Protein AF-A0A925BJA7-F1 (afdb_monomer_lite)

Radius of gyration: 20.71 Å; chains: 1; bounding box: 56×36×57 Å

pLDDT: mean 71.24, std 19.99, range [33.44, 96.06]

Foldseek 3Di:
DDDDDDPDDPAVVDDPVVVVCCVPVPPCVVCVVVVLVVVQVVCQVVCVVVQKHKDADPAPDDDDPPDDDDDHDDRMDMDGNCPPPDPPPCPDPPDDDDPDDPPPPVVPPDDDDDDDDDDDDDD

Structure (mmCIF, N/CA/C/O backbone):
data_AF-A0A925BJA7-F1
#
_entry.id   AF-A0A925BJA7-F1
#
loop_
_atom_site.group_PDB
_atom_site.id
_atom_site.type_symbol
_atom_site.label_atom_id
_atom_site.label_alt_id
_atom_site.label_comp_id
_atom_site.label_asym_id
_atom_site.label_entity_id
_atom_site.label_seq_id
_atom_site.pdbx_PDB_ins_code
_atom_site.Cartn_x
_atom_site.Cartn_y
_atom_site.Cartn_z
_atom_site.occupancy
_atom_site.B_iso_or_equiv
_atom_site.auth_seq_id
_atom_site.auth_comp_id
_atom_site.auth_asym_id
_atom_site.auth_atom_id
_atom_site.pdbx_PDB_model_num
ATOM 1 N N . MET A 1 1 ? 7.186 -8.491 -36.743 1.00 62.03 1 MET A N 1
ATOM 2 C CA . MET A 1 1 ? 6.124 -8.827 -35.770 1.00 62.03 1 MET A CA 1
ATOM 3 C C . MET A 1 1 ? 5.267 -7.595 -35.563 1.00 62.03 1 MET A C 1
ATOM 5 O O . MET A 1 1 ? 5.828 -6.525 -35.359 1.00 62.03 1 MET A O 1
ATOM 9 N N . SER A 1 2 ? 3.946 -7.724 -35.664 1.00 72.00 2 SER A N 1
ATOM 10 C CA . SER A 1 2 ? 3.038 -6.614 -35.364 1.00 72.00 2 SER A CA 1
ATOM 11 C C . SER A 1 2 ? 2.969 -6.399 -33.848 1.00 72.00 2 SER A C 1
ATOM 13 O O . SER A 1 2 ? 2.926 -7.386 -33.113 1.00 72.00 2 SER A O 1
ATOM 15 N N . PRO A 1 3 ? 2.976 -5.148 -33.360 1.00 81.00 3 PRO A N 1
ATOM 16 C CA . PRO A 1 3 ? 2.873 -4.875 -31.933 1.00 81.00 3 PRO A CA 1
ATOM 17 C C . PRO A 1 3 ? 1.518 -5.351 -31.401 1.00 81.00 3 PRO A C 1
ATOM 19 O O . PRO A 1 3 ? 0.473 -5.021 -31.965 1.00 81.00 3 PRO A O 1
ATOM 22 N N . VAL A 1 4 ? 1.539 -6.114 -30.307 1.00 79.38 4 VAL A N 1
ATOM 23 C CA . VAL A 1 4 ? 0.326 -6.510 -29.583 1.00 79.38 4 VAL A CA 1
ATOM 24 C C . VAL A 1 4 ? -0.280 -5.254 -28.961 1.00 79.38 4 VAL A C 1
ATOM 26 O O . VAL A 1 4 ? 0.401 -4.510 -28.258 1.00 79.38 4 VAL A O 1
ATOM 29 N N . ARG A 1 5 ? -1.556 -4.990 -29.244 1.00 79.88 5 ARG A N 1
ATOM 30 C CA . ARG A 1 5 ? 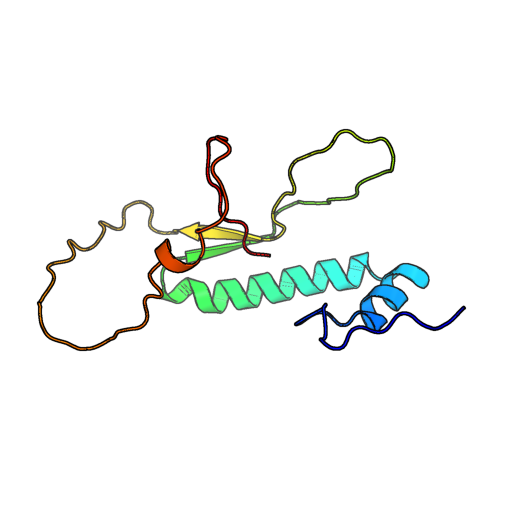-2.304 -3.856 -28.692 1.00 79.88 5 ARG A CA 1
ATOM 31 C C . ARG A 1 5 ? -3.592 -4.373 -28.072 1.00 79.88 5 ARG A C 1
ATOM 33 O O . ARG A 1 5 ? -4.273 -5.192 -28.679 1.00 79.88 5 ARG A O 1
ATOM 40 N N . SER A 1 6 ? -3.927 -3.875 -26.887 1.00 82.00 6 SER A N 1
ATOM 41 C CA . SER A 1 6 ? -5.250 -4.072 -26.294 1.00 82.00 6 SER A CA 1
ATOM 42 C C . SER A 1 6 ? -6.102 -2.828 -26.525 1.00 82.00 6 SER A C 1
ATOM 44 O O . SER A 1 6 ? -5.597 -1.709 -26.457 1.00 82.00 6 SER A O 1
ATOM 46 N N . VAL A 1 7 ? -7.396 -3.021 -26.789 1.00 85.62 7 VAL A N 1
ATOM 47 C CA . VAL A 1 7 ? -8.374 -1.927 -26.931 1.00 85.62 7 VAL A CA 1
ATOM 48 C C . VAL A 1 7 ? -8.645 -1.250 -25.580 1.00 85.62 7 VAL A C 1
ATOM 50 O O . VAL A 1 7 ? -8.983 -0.071 -25.532 1.00 85.62 7 VAL A O 1
ATOM 53 N N . LYS A 1 8 ? -8.461 -1.977 -24.470 1.00 86.62 8 LYS A N 1
ATOM 54 C CA . LYS A 1 8 ? -8.717 -1.502 -23.106 1.00 86.62 8 LYS A CA 1
ATOM 55 C C . LYS A 1 8 ? -7.430 -1.523 -22.290 1.00 86.62 8 LYS A C 1
ATOM 57 O O . LYS A 1 8 ? -6.682 -2.498 -22.352 1.00 86.62 8 LYS A O 1
ATOM 62 N N . ASN A 1 9 ? -7.208 -0.490 -21.473 1.00 80.31 9 ASN A N 1
ATOM 63 C CA . ASN A 1 9 ? -6.125 -0.516 -20.494 1.00 80.31 9 ASN A CA 1
ATOM 64 C C . ASN A 1 9 ? -6.335 -1.696 -19.527 1.00 80.31 9 ASN A C 1
ATOM 66 O O . ASN A 1 9 ? -7.310 -1.713 -18.777 1.00 80.31 9 ASN A O 1
ATOM 70 N N . GLN A 1 10 ? -5.432 -2.676 -19.573 1.00 82.69 10 GLN A N 1
ATOM 71 C CA . GLN A 1 10 ? -5.455 -3.859 -18.702 1.00 82.69 10 GLN A CA 1
ATOM 72 C C . GLN A 1 10 ? -4.891 -3.565 -17.304 1.00 82.69 10 GLN A C 1
ATOM 74 O O . GLN A 1 10 ? -5.058 -4.360 -16.389 1.00 82.69 10 GLN A O 1
ATOM 79 N N . TYR A 1 11 ? -4.240 -2.413 -17.135 1.00 78.94 11 TYR A N 1
ATOM 80 C CA . TYR A 1 11 ? -3.500 -2.018 -15.942 1.00 78.94 11 TYR A CA 1
ATOM 81 C C . TYR A 1 11 ? -4.171 -0.796 -15.302 1.00 78.94 11 TYR A C 1
ATOM 83 O O . TYR A 1 11 ? -3.599 0.293 -15.225 1.00 78.94 11 TYR A O 1
ATOM 91 N N . ALA A 1 12 ? -5.439 -0.936 -14.909 1.00 77.31 12 ALA A N 1
ATOM 92 C CA . ALA A 1 12 ? -6.155 0.143 -14.233 1.00 77.31 12 ALA A CA 1
ATOM 93 C C . ALA A 1 12 ? -5.453 0.484 -12.907 1.00 77.31 12 ALA A C 1
ATOM 95 O O . ALA A 1 12 ? -5.192 -0.399 -12.099 1.00 77.31 12 ALA A O 1
ATOM 96 N N . GLY A 1 13 ? -5.102 1.758 -12.711 1.00 76.62 13 GLY A N 1
ATOM 97 C CA . GLY A 1 13 ? -4.364 2.209 -11.523 1.00 76.62 13 GLY A CA 1
ATOM 98 C C . GLY A 1 13 ? -2.872 1.847 -11.503 1.00 76.62 13 GLY A C 1
ATOM 99 O O . GLY A 1 13 ? -2.171 2.263 -10.588 1.00 76.62 13 GLY A O 1
ATOM 100 N N . ILE A 1 14 ? -2.360 1.139 -12.517 1.00 78.81 14 ILE A N 1
ATOM 101 C CA . ILE A 1 14 ? -0.958 0.720 -12.598 1.00 78.81 14 ILE A CA 1
ATOM 102 C C . ILE A 1 14 ? -0.284 1.408 -13.789 1.00 78.81 14 ILE A C 1
ATOM 104 O O . ILE A 1 14 ? -0.710 1.282 -14.938 1.00 78.81 14 ILE A O 1
ATOM 108 N N . ASN A 1 15 ? 0.826 2.103 -13.536 1.00 85.75 15 ASN A N 1
ATOM 109 C CA . ASN A 1 15 ? 1.654 2.659 -14.602 1.00 85.75 15 ASN A CA 1
ATOM 110 C C . ASN A 1 15 ? 2.643 1.596 -15.106 1.00 85.75 15 ASN A C 1
ATOM 112 O O . ASN A 1 15 ? 3.738 1.437 -14.566 1.00 85.75 15 ASN A O 1
ATOM 116 N N . ALA A 1 16 ? 2.254 0.875 -16.160 1.00 84.56 16 ALA A N 1
ATOM 117 C CA . ALA A 1 16 ? 3.061 -0.202 -16.737 1.00 84.56 16 ALA A CA 1
ATOM 118 C C . ALA A 1 16 ? 4.456 0.263 -17.199 1.00 84.56 16 ALA A C 1
ATOM 120 O O . ALA A 1 16 ? 5.427 -0.479 -17.057 1.00 84.56 16 ALA A O 1
ATOM 121 N N . HIS A 1 17 ? 4.580 1.496 -17.703 1.00 87.00 17 HIS A N 1
ATOM 122 C CA . HIS A 1 17 ? 5.866 2.048 -18.139 1.00 87.00 17 HIS A CA 1
ATOM 123 C C . HIS A 1 17 ? 6.796 2.327 -16.959 1.00 87.00 17 HIS A C 1
ATOM 125 O O . HIS A 1 17 ? 7.966 1.951 -17.005 1.00 87.00 17 HIS A O 1
ATOM 131 N N . LEU A 1 18 ? 6.268 2.929 -15.889 1.00 86.81 18 LEU A N 1
ATOM 132 C CA . LEU A 1 18 ? 7.027 3.154 -14.660 1.00 86.81 18 LEU A CA 1
ATOM 133 C C . LEU A 1 18 ? 7.480 1.826 -14.046 1.00 86.81 18 LEU A C 1
ATOM 135 O O . LEU A 1 18 ? 8.645 1.689 -13.688 1.00 86.81 18 LEU A O 1
ATOM 139 N N . ASN A 1 19 ? 6.589 0.835 -13.978 1.00 85.75 19 ASN A N 1
ATOM 140 C CA . ASN A 1 19 ? 6.924 -0.485 -13.445 1.00 85.75 19 ASN A CA 1
ATOM 141 C C . ASN A 1 19 ? 8.016 -1.174 -14.265 1.00 85.75 19 ASN A C 1
ATOM 143 O O . ASN A 1 19 ? 8.967 -1.690 -13.687 1.00 85.75 19 ASN A O 1
ATOM 147 N N . SER A 1 20 ? 7.913 -1.149 -15.598 1.00 86.00 20 SER A N 1
ATOM 148 C CA . SER A 1 20 ? 8.945 -1.720 -16.468 1.00 86.00 20 SER A CA 1
ATOM 149 C C . SER A 1 20 ? 10.298 -1.040 -16.256 1.00 86.00 20 SER A C 1
ATOM 151 O O . SER A 1 20 ? 11.314 -1.725 -16.216 1.00 86.00 20 SER A O 1
ATOM 153 N N . TRP A 1 21 ? 10.309 0.286 -16.099 1.00 91.06 21 TRP A N 1
ATOM 154 C CA . 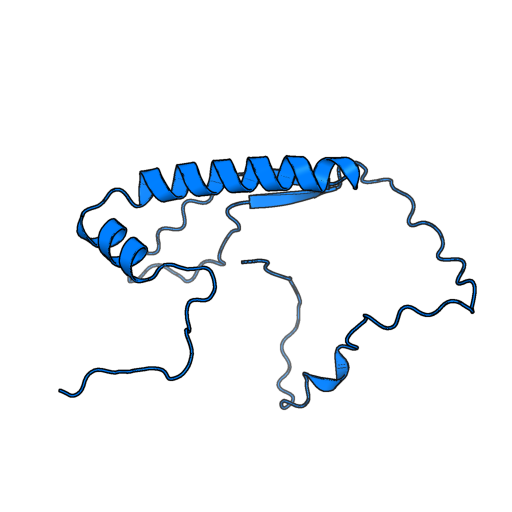TRP A 1 21 ? 11.528 1.058 -15.867 1.00 91.06 21 TRP A CA 1
ATOM 155 C C . TRP A 1 21 ? 12.156 0.765 -14.494 1.00 91.06 21 TRP A C 1
ATOM 157 O O . TRP A 1 21 ? 13.350 0.492 -14.411 1.00 91.06 21 TRP A O 1
ATOM 167 N N . LEU A 1 22 ? 11.353 0.725 -13.423 1.00 89.69 22 LEU A N 1
ATOM 168 C CA . LEU A 1 22 ? 11.815 0.386 -12.067 1.00 89.69 22 LEU A CA 1
ATOM 169 C C . LEU A 1 22 ? 12.331 -1.057 -11.951 1.00 89.69 22 LEU A C 1
ATOM 171 O O . LEU A 1 22 ? 13.161 -1.358 -11.092 1.00 89.69 22 LEU A O 1
ATOM 175 N N . GLN A 1 23 ? 11.824 -1.964 -12.788 1.00 84.31 23 GLN A N 1
ATOM 176 C CA . GLN A 1 23 ? 12.314 -3.339 -12.860 1.00 84.31 23 GLN A CA 1
ATOM 177 C C . GLN A 1 23 ? 13.622 -3.447 -13.652 1.00 84.31 23 GLN A C 1
ATOM 179 O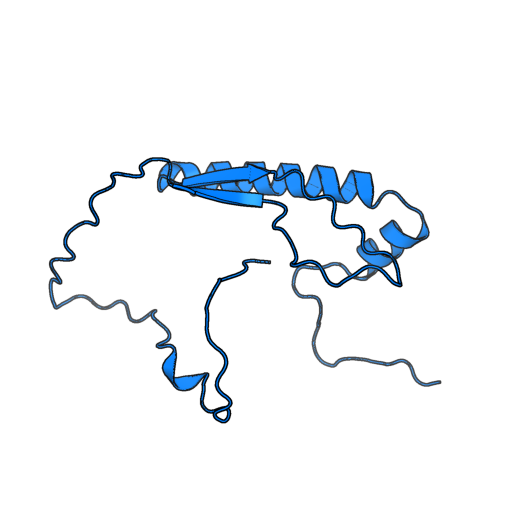 O . GLN A 1 23 ? 14.468 -4.258 -13.281 1.00 84.31 23 GLN A O 1
ATOM 184 N N . SER A 1 24 ? 13.808 -2.650 -14.712 1.00 89.38 24 SER A N 1
ATOM 185 C CA . SER A 1 24 ? 15.009 -2.717 -15.555 1.00 89.38 24 SER A CA 1
ATOM 186 C C . SER A 1 24 ? 16.206 -1.973 -14.967 1.00 89.38 24 SER A C 1
ATOM 188 O O . SER A 1 24 ? 17.310 -2.507 -14.962 1.00 89.38 24 SER A O 1
ATOM 190 N N . GLU A 1 25 ? 15.997 -0.756 -14.466 1.00 90.31 25 GLU A N 1
ATOM 191 C CA . GLU A 1 25 ? 17.061 0.106 -13.925 1.00 90.31 25 GLU A CA 1
ATOM 192 C C . GLU A 1 25 ? 17.294 -0.119 -12.422 1.00 90.31 25 GLU A C 1
ATOM 194 O O . GLU A 1 25 ? 18.274 0.352 -11.844 1.00 90.31 25 GLU A O 1
ATOM 199 N N . GLY A 1 26 ? 16.384 -0.846 -11.768 1.00 86.69 26 GLY A N 1
ATOM 200 C CA . GLY A 1 26 ? 16.335 -0.974 -10.318 1.00 86.69 26 GLY A CA 1
ATOM 201 C C . GLY A 1 26 ? 15.530 0.148 -9.652 1.00 86.69 26 GLY A C 1
ATOM 202 O O . GLY A 1 26 ? 14.833 0.935 -10.285 1.00 86.69 26 GLY A O 1
ATOM 203 N N . GLY A 1 27 ? 15.563 0.188 -8.319 1.00 87.31 27 GLY A N 1
ATOM 204 C CA . GLY A 1 27 ? 14.749 1.121 -7.528 1.00 87.31 27 GLY A CA 1
ATOM 205 C C . GLY A 1 27 ? 13.339 0.618 -7.203 1.00 87.31 27 GLY A C 1
ATOM 206 O O . GLY A 1 27 ? 12.686 1.203 -6.338 1.00 87.31 27 GLY A O 1
ATOM 207 N N . TRP A 1 28 ? 12.907 -0.507 -7.793 1.00 86.50 28 TRP A N 1
ATOM 208 C CA . TRP A 1 28 ? 11.653 -1.183 -7.438 1.00 86.50 28 TRP A CA 1
ATOM 209 C C . TRP A 1 28 ? 11.487 -1.353 -5.924 1.00 86.50 28 TRP A C 1
ATOM 211 O O . TRP A 1 28 ? 10.465 -0.958 -5.380 1.00 86.50 28 TRP A O 1
ATOM 221 N N . ASN A 1 29 ? 12.509 -1.856 -5.223 1.00 84.25 29 ASN A N 1
ATOM 222 C CA . ASN A 1 29 ? 12.425 -2.109 -3.780 1.00 84.25 29 ASN A CA 1
ATOM 223 C C . ASN A 1 29 ? 12.142 -0.836 -2.969 1.00 84.25 29 ASN A C 1
ATOM 225 O O . ASN A 1 29 ? 11.302 -0.850 -2.070 1.00 84.25 29 ASN A O 1
ATOM 229 N N . SER A 1 30 ? 12.829 0.267 -3.278 1.00 87.44 30 SER A N 1
ATOM 230 C CA . SER A 1 30 ? 12.635 1.548 -2.590 1.00 87.44 30 SER A CA 1
ATOM 231 C C . SER A 1 30 ? 11.278 2.163 -2.913 1.00 87.44 30 SER A C 1
ATOM 233 O O . SER A 1 30 ? 10.578 2.599 -2.001 1.00 87.44 30 SER A O 1
ATOM 235 N N . PHE A 1 31 ? 10.885 2.163 -4.191 1.00 89.31 31 PHE A N 1
ATOM 236 C CA . PHE A 1 31 ? 9.569 2.637 -4.611 1.00 89.31 31 PHE A CA 1
ATOM 237 C C . PHE A 1 31 ? 8.455 1.836 -3.933 1.00 89.31 31 PHE A C 1
ATOM 239 O O . PHE A 1 31 ? 7.595 2.422 -3.286 1.00 89.31 31 PHE A O 1
ATOM 246 N N . HIS A 1 32 ? 8.520 0.508 -4.018 1.00 86.69 32 HIS A N 1
ATOM 247 C CA . HIS A 1 32 ? 7.545 -0.405 -3.434 1.00 86.69 32 HIS A CA 1
ATOM 248 C C . HIS A 1 32 ? 7.407 -0.191 -1.924 1.00 86.69 32 HIS A C 1
ATOM 250 O O . HIS A 1 32 ? 6.304 0.006 -1.427 1.00 86.69 32 HIS A O 1
ATOM 256 N N . SER A 1 33 ? 8.526 -0.146 -1.194 1.00 87.69 33 SER A N 1
ATOM 257 C CA . SER A 1 33 ? 8.505 0.007 0.268 1.00 87.69 33 SER A CA 1
ATOM 258 C C . SER A 1 33 ? 7.876 1.337 0.697 1.00 87.69 33 SER A C 1
ATOM 260 O O . SER A 1 33 ? 7.034 1.366 1.594 1.00 87.69 33 SER A O 1
ATOM 262 N N . ASN A 1 34 ? 8.241 2.435 0.027 1.00 91.94 34 ASN A N 1
ATOM 263 C CA . ASN A 1 34 ? 7.664 3.751 0.298 1.00 91.94 34 ASN A CA 1
ATOM 264 C C . ASN A 1 34 ? 6.180 3.802 -0.077 1.00 91.94 34 ASN A C 1
ATOM 266 O O . ASN A 1 34 ? 5.371 4.338 0.676 1.00 91.94 34 ASN A O 1
ATOM 270 N N . HIS A 1 35 ? 5.813 3.203 -1.210 1.00 90.12 35 HIS A N 1
ATOM 271 C CA . HIS A 1 35 ? 4.435 3.167 -1.676 1.00 90.12 35 HIS A CA 1
ATOM 272 C C . HIS A 1 35 ? 3.520 2.420 -0.698 1.00 90.12 35 HIS A C 1
ATOM 274 O O . HIS A 1 35 ? 2.473 2.944 -0.322 1.00 90.12 35 HIS A O 1
ATOM 280 N N . ILE A 1 36 ? 3.940 1.248 -0.213 1.00 90.81 36 ILE A N 1
ATOM 281 C CA . ILE A 1 36 ? 3.201 0.479 0.798 1.00 90.81 36 ILE A CA 1
ATOM 282 C C . ILE A 1 36 ? 3.075 1.258 2.116 1.00 90.81 36 ILE A C 1
ATOM 284 O O . ILE A 1 36 ? 2.005 1.267 2.732 1.00 90.81 36 ILE A O 1
ATOM 288 N N . ALA A 1 37 ? 4.128 1.962 2.543 1.00 92.88 37 ALA A N 1
ATOM 289 C CA . ALA A 1 37 ? 4.077 2.799 3.741 1.00 92.88 37 ALA A CA 1
ATOM 290 C C . ALA A 1 37 ? 3.063 3.950 3.601 1.00 92.88 37 ALA A C 1
ATOM 292 O O . ALA A 1 37 ? 2.266 4.195 4.513 1.00 92.88 37 ALA A O 1
ATOM 293 N N . ASP A 1 38 ? 3.048 4.626 2.450 1.00 95.12 38 ASP A N 1
ATOM 294 C CA . ASP A 1 38 ? 2.089 5.692 2.159 1.00 95.12 38 ASP A CA 1
ATOM 295 C C . ASP A 1 38 ? 0.652 5.176 2.086 1.00 95.12 38 ASP A C 1
ATOM 297 O O . ASP A 1 38 ? -0.245 5.780 2.683 1.00 95.12 38 ASP A O 1
ATOM 301 N N . LEU A 1 39 ? 0.433 4.036 1.427 1.00 93.44 39 LEU A N 1
ATOM 302 C CA . LEU A 1 39 ? -0.869 3.375 1.390 1.00 93.44 39 LEU A CA 1
ATOM 303 C C . LEU A 1 39 ? -1.350 3.025 2.796 1.00 93.44 39 LEU A C 1
ATOM 305 O O . LEU A 1 39 ? -2.467 3.380 3.162 1.00 93.44 39 LEU A O 1
ATOM 309 N N . THR A 1 40 ? -0.496 2.423 3.622 1.00 94.25 40 THR A N 1
ATOM 310 C CA . THR A 1 40 ? -0.849 2.070 5.005 1.00 94.25 40 THR A CA 1
ATOM 311 C C . THR A 1 40 ? -1.219 3.308 5.818 1.00 94.25 40 THR A C 1
ATOM 313 O O . THR A 1 40 ? -2.198 3.299 6.563 1.00 94.25 40 THR A O 1
ATOM 316 N N . ARG A 1 41 ? -0.477 4.411 5.658 1.00 96.06 41 ARG A N 1
ATOM 317 C CA . ARG A 1 41 ? -0.774 5.685 6.326 1.00 96.06 41 ARG A CA 1
ATOM 318 C C . ARG A 1 41 ? -2.135 6.244 5.906 1.00 96.06 41 ARG A C 1
ATOM 320 O O . ARG A 1 41 ? -2.900 6.674 6.771 1.00 96.06 41 ARG A O 1
ATOM 327 N N . LEU A 1 42 ? -2.438 6.230 4.609 1.00 95.94 42 LEU A N 1
ATOM 328 C CA . LEU A 1 42 ? -3.725 6.682 4.076 1.00 95.94 42 LEU A CA 1
ATOM 329 C C . LEU A 1 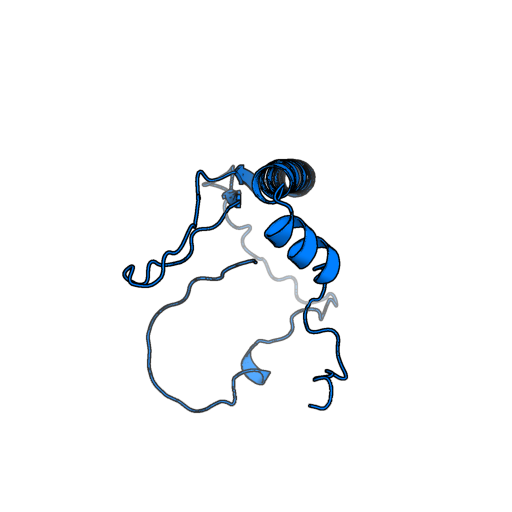42 ? -4.875 5.787 4.550 1.00 95.94 42 LEU A C 1
ATOM 331 O O . LEU A 1 42 ? -5.879 6.301 5.043 1.00 95.94 42 LEU A O 1
ATOM 335 N N . MET A 1 43 ? -4.702 4.466 4.476 1.00 94.50 43 MET A N 1
ATOM 336 C CA . MET A 1 43 ? -5.689 3.494 4.943 1.00 94.50 43 MET A CA 1
ATOM 337 C C . MET A 1 43 ? -5.966 3.672 6.430 1.00 94.50 43 MET A C 1
ATOM 339 O O . MET A 1 43 ? -7.118 3.833 6.806 1.00 94.50 43 MET A O 1
ATOM 343 N N . ARG A 1 44 ? -4.939 3.741 7.288 1.00 94.50 44 ARG A N 1
ATOM 344 C CA . ARG A 1 44 ? -5.132 4.011 8.722 1.00 94.50 44 ARG A CA 1
ATOM 345 C C . ARG A 1 44 ? -5.947 5.283 8.948 1.00 94.50 44 ARG A C 1
ATOM 347 O O . ARG A 1 44 ? -6.900 5.253 9.716 1.00 94.50 44 ARG A O 1
ATOM 354 N N . ALA A 1 45 ? -5.617 6.383 8.269 1.00 94.75 45 ALA A N 1
ATOM 355 C CA . ALA A 1 45 ? -6.348 7.640 8.428 1.00 94.75 45 ALA A CA 1
ATOM 356 C C . ALA A 1 45 ? -7.842 7.513 8.069 1.00 94.75 45 ALA A C 1
ATOM 358 O O . ALA A 1 45 ? -8.680 8.105 8.745 1.00 94.75 45 ALA A O 1
ATOM 359 N N . GLN A 1 46 ? -8.176 6.724 7.043 1.00 95.25 46 GLN A N 1
ATOM 360 C CA . GLN A 1 46 ? -9.558 6.501 6.602 1.00 95.25 46 GLN A CA 1
ATOM 361 C C . GLN A 1 46 ? -10.307 5.439 7.418 1.00 95.25 46 GLN A C 1
ATOM 363 O O . GLN A 1 46 ? -11.518 5.545 7.597 1.00 95.25 46 GLN A O 1
ATOM 368 N N . LEU A 1 47 ? -9.604 4.424 7.919 1.00 93.81 47 LEU A N 1
ATOM 369 C CA . LEU A 1 47 ? -10.179 3.286 8.638 1.00 93.81 47 LEU A CA 1
ATOM 370 C C . LEU A 1 47 ? -10.378 3.570 10.131 1.00 93.81 47 LEU A C 1
ATOM 372 O O . LEU A 1 47 ? -11.322 3.060 10.736 1.00 93.81 47 LEU A O 1
ATOM 376 N N . LEU A 1 48 ? -9.535 4.421 10.724 1.00 91.19 48 LEU A N 1
ATOM 377 C CA . LEU A 1 48 ? -9.614 4.758 12.146 1.00 91.19 48 LEU A CA 1
ATOM 378 C C . LEU A 1 48 ? -11.009 5.254 12.583 1.00 91.19 48 LEU A C 1
ATOM 380 O O . LEU A 1 48 ? -11.495 4.755 13.601 1.00 91.19 48 LEU A O 1
ATOM 384 N N . PRO A 1 49 ? -11.697 6.160 11.852 1.00 92.56 49 PRO A N 1
ATOM 385 C CA . PRO A 1 49 ? -13.035 6.629 12.226 1.00 92.56 49 PRO A CA 1
ATOM 386 C C . PRO A 1 49 ? -14.112 5.538 12.260 1.00 92.56 49 PRO A C 1
ATOM 388 O O . PRO A 1 49 ? -15.074 5.660 13.013 1.00 92.56 49 PRO A O 1
ATOM 391 N N . ILE A 1 50 ? -13.962 4.472 11.468 1.00 91.06 50 ILE A N 1
ATOM 392 C CA . ILE A 1 50 ? -14.940 3.374 11.385 1.00 91.06 50 ILE A CA 1
ATOM 393 C C . ILE A 1 50 ? -14.602 2.194 12.312 1.00 91.06 50 ILE A C 1
ATOM 395 O O . ILE A 1 50 ? -15.375 1.240 12.409 1.00 91.06 50 ILE A O 1
ATOM 399 N N . GLY A 1 51 ? -13.505 2.288 13.072 1.00 89.94 51 GLY A N 1
ATOM 400 C CA . GLY A 1 51 ? -13.092 1.295 14.072 1.00 89.94 51 GLY A CA 1
ATOM 401 C C . GLY A 1 51 ? -12.081 0.261 13.574 1.00 89.94 51 GLY A C 1
ATOM 402 O O . GLY A 1 51 ? -11.666 -0.597 14.350 1.00 89.94 51 GLY A O 1
ATOM 403 N N . TYR A 1 52 ? -11.634 0.370 12.324 1.00 93.75 52 TYR A N 1
ATOM 404 C CA . TYR A 1 52 ? -10.619 -0.509 11.750 1.00 93.75 52 TYR A CA 1
ATOM 405 C C . TYR A 1 52 ? -9.227 0.133 11.813 1.00 93.75 52 TYR A C 1
ATOM 407 O O . TYR A 1 52 ? -9.070 1.346 11.965 1.00 93.75 52 TYR A O 1
ATOM 415 N N . SER A 1 53 ? -8.194 -0.692 11.695 1.00 93.38 53 SER A N 1
ATOM 416 C CA . SER A 1 53 ? -6.807 -0.265 11.510 1.00 93.38 53 SER A CA 1
ATOM 417 C C . SER A 1 53 ? -6.167 -1.069 10.387 1.00 93.38 53 SER A C 1
ATOM 419 O O . SER A 1 53 ? -6.648 -2.147 10.051 1.00 93.38 53 SER A O 1
ATOM 421 N N . ALA A 1 54 ? -5.083 -0.545 9.823 1.00 94.00 54 ALA A N 1
ATOM 422 C CA . ALA A 1 54 ? -4.271 -1.229 8.824 1.00 94.00 54 ALA A CA 1
ATOM 423 C C . ALA A 1 54 ? -2.815 -1.289 9.290 1.00 94.00 54 ALA A C 1
ATOM 425 O O . ALA A 1 54 ? -2.313 -0.287 9.793 1.00 94.00 54 ALA A O 1
ATOM 426 N N . ASP A 1 55 ? -2.130 -2.412 9.096 1.00 91.25 55 ASP A N 1
ATOM 427 C CA . ASP A 1 55 ? -0.698 -2.566 9.372 1.00 91.25 55 ASP A CA 1
ATOM 428 C C . ASP A 1 55 ? 0.035 -3.173 8.176 1.00 91.25 55 ASP A C 1
ATOM 430 O O . ASP A 1 55 ? -0.522 -3.988 7.444 1.00 91.25 55 ASP A O 1
ATOM 434 N N . THR A 1 56 ? 1.296 -2.771 7.989 1.00 90.44 56 THR A N 1
ATOM 435 C CA . THR A 1 56 ? 2.192 -3.386 7.004 1.00 90.44 56 THR A CA 1
ATOM 436 C C . THR A 1 56 ? 2.620 -4.765 7.480 1.00 90.44 56 THR A C 1
ATOM 438 O O . THR A 1 56 ? 3.176 -4.893 8.574 1.00 90.44 56 THR A O 1
ATOM 441 N N . GLU A 1 57 ? 2.446 -5.768 6.635 1.00 83.50 57 GLU A N 1
ATOM 442 C CA . GLU A 1 57 ? 2.951 -7.114 6.867 1.00 83.50 57 GLU A CA 1
ATOM 443 C C . GLU A 1 57 ? 4.397 -7.245 6.393 1.00 83.50 57 GLU A C 1
ATOM 445 O O . GLU A 1 57 ? 4.812 -6.661 5.389 1.00 83.50 57 GLU A O 1
ATOM 450 N N . GLN A 1 58 ? 5.179 -8.080 7.080 1.00 67.62 58 GLN A N 1
ATOM 451 C CA . GLN A 1 58 ? 6.495 -8.489 6.585 1.00 67.62 58 GLN A CA 1
ATOM 452 C C . GLN A 1 58 ? 6.328 -9.591 5.532 1.00 67.62 58 GLN A C 1
ATOM 454 O O . GLN A 1 58 ? 6.574 -10.775 5.762 1.00 67.62 58 GLN A O 1
ATOM 459 N N . SER A 1 59 ? 5.872 -9.178 4.356 1.00 62.62 59 SER A N 1
ATOM 460 C CA . SER A 1 59 ? 5.626 -10.014 3.189 1.00 62.62 59 SER A CA 1
ATOM 461 C C . SER A 1 59 ? 6.633 -9.628 2.102 1.00 62.62 59 SER A C 1
ATOM 463 O O . SER A 1 59 ? 6.431 -8.699 1.333 1.00 62.62 59 SER A O 1
ATOM 465 N N . LEU A 1 60 ? 7.777 -10.317 2.041 1.00 56.56 60 LEU A N 1
ATOM 466 C CA . LEU A 1 60 ? 8.665 -10.221 0.879 1.00 56.56 60 LEU A CA 1
ATOM 467 C C . LEU A 1 60 ? 8.351 -11.392 -0.058 1.00 56.56 60 LEU A C 1
ATOM 469 O O . LEU A 1 60 ? 8.899 -12.484 0.087 1.00 56.56 60 LEU A O 1
ATOM 473 N N . GLN A 1 61 ? 7.429 -11.191 -0.998 1.00 57.62 61 GLN A N 1
ATOM 474 C CA . GLN A 1 61 ? 7.065 -12.210 -1.986 1.00 57.62 61 GLN A CA 1
ATOM 475 C C . GLN A 1 61 ? 7.979 -12.151 -3.203 1.00 57.62 61 GLN A C 1
ATOM 477 O O . GLN A 1 61 ? 7.625 -11.639 -4.261 1.00 57.62 61 GLN A O 1
ATOM 482 N N . ILE A 1 62 ? 9.174 -12.711 -3.057 1.00 59.94 62 ILE A N 1
ATOM 483 C CA . ILE A 1 62 ? 10.049 -12.973 -4.197 1.00 59.94 62 ILE A CA 1
ATOM 484 C C . ILE A 1 62 ? 9.843 -14.432 -4.587 1.00 59.94 62 ILE A C 1
ATOM 486 O O . ILE A 1 62 ? 10.228 -15.322 -3.836 1.00 59.94 62 ILE A O 1
ATOM 490 N N . ARG A 1 63 ? 9.224 -14.670 -5.747 1.00 59.09 63 ARG A N 1
ATOM 491 C CA . ARG A 1 63 ? 9.140 -16.002 -6.359 1.00 59.09 63 ARG A CA 1
ATOM 492 C C . ARG A 1 63 ? 10.348 -16.229 -7.253 1.00 59.09 63 ARG A C 1
ATOM 494 O O . ARG A 1 63 ? 10.641 -15.397 -8.114 1.00 59.09 63 ARG A O 1
ATOM 501 N N . ARG A 1 64 ? 11.017 -17.367 -7.096 1.00 66.19 64 ARG A N 1
ATOM 502 C CA . ARG A 1 64 ? 12.031 -17.840 -8.047 1.00 66.19 64 ARG A CA 1
ATOM 503 C C . ARG A 1 64 ? 11.459 -18.959 -8.909 1.00 66.19 64 ARG A C 1
ATOM 505 O O . ARG A 1 64 ? 10.600 -19.724 -8.478 1.00 66.19 64 ARG A O 1
ATOM 512 N N . PHE A 1 65 ? 11.931 -19.052 -10.150 1.00 63.50 65 PHE A N 1
ATOM 513 C CA . PHE A 1 65 ? 11.547 -20.144 -11.041 1.00 63.50 65 PHE A CA 1
ATOM 514 C C . PHE A 1 65 ? 11.973 -21.488 -10.420 1.00 63.50 65 PHE A C 1
ATOM 516 O O . PHE A 1 65 ? 13.152 -21.671 -10.124 1.00 63.50 65 PHE A O 1
ATOM 523 N N . GLY A 1 66 ? 11.018 -22.400 -10.201 1.00 76.69 66 GLY A N 1
ATOM 524 C CA . GLY A 1 66 ? 11.244 -23.709 -9.570 1.00 76.69 66 GLY A CA 1
ATOM 525 C C . GLY A 1 66 ? 10.889 -23.803 -8.080 1.00 76.69 66 GLY A C 1
ATOM 526 O O . GLY A 1 66 ? 10.987 -24.888 -7.516 1.00 76.69 66 GLY A O 1
ATOM 527 N N . GLU A 1 67 ? 10.462 -22.711 -7.437 1.00 75.88 67 GLU A N 1
ATOM 528 C CA . GLU A 1 67 ? 9.912 -22.771 -6.076 1.00 75.88 67 GLU A CA 1
ATOM 529 C C . GLU A 1 67 ? 8.467 -23.291 -6.073 1.00 75.88 67 GLU A C 1
ATOM 531 O O . GLU A 1 67 ? 7.676 -22.986 -6.969 1.00 75.88 67 GLU A O 1
ATOM 536 N N . GLU A 1 68 ? 8.112 -24.060 -5.040 1.00 78.69 68 GLU A N 1
ATOM 537 C CA . GLU A 1 68 ? 6.742 -24.531 -4.830 1.00 78.69 68 GLU A CA 1
ATOM 538 C C . GLU A 1 68 ? 5.766 -23.354 -4.711 1.00 78.69 68 GLU A C 1
ATOM 540 O O . GLU A 1 68 ? 6.062 -22.317 -4.104 1.00 78.69 68 GLU A O 1
ATOM 545 N N . ALA A 1 69 ? 4.575 -23.519 -5.291 1.00 68.62 69 ALA A N 1
ATOM 546 C CA . ALA A 1 69 ? 3.544 -22.496 -5.287 1.00 68.62 69 ALA A CA 1
ATOM 547 C C . ALA A 1 69 ? 3.078 -22.208 -3.851 1.00 68.62 69 ALA A C 1
ATOM 549 O O . ALA A 1 69 ? 2.276 -22.938 -3.276 1.00 68.62 69 ALA A O 1
ATOM 550 N N . ARG A 1 70 ? 3.569 -21.112 -3.270 1.00 70.19 70 ARG A N 1
ATOM 551 C CA . ARG A 1 70 ? 3.038 -20.569 -2.015 1.00 70.19 70 ARG A CA 1
ATOM 552 C C . ARG A 1 70 ? 1.827 -19.695 -2.289 1.00 70.19 70 ARG A C 1
ATOM 554 O O . ARG A 1 70 ? 1.776 -19.009 -3.319 1.00 70.19 70 ARG A O 1
ATOM 561 N N . THR A 1 71 ? 0.891 -19.698 -1.345 1.00 73.38 71 THR A N 1
ATOM 562 C CA . THR A 1 71 ? -0.210 -18.741 -1.332 1.00 73.38 71 THR A CA 1
ATOM 563 C C . THR A 1 71 ? 0.358 -17.323 -1.234 1.00 73.38 71 THR A C 1
ATOM 565 O O . THR A 1 71 ? 1.315 -17.094 -0.482 1.00 73.38 71 THR A O 1
ATOM 568 N N . PRO A 1 72 ? -0.167 -16.378 -2.029 1.00 70.50 72 PRO A N 1
ATOM 569 C CA . PRO A 1 72 ? 0.217 -14.985 -1.891 1.00 70.50 72 PRO A CA 1
ATOM 570 C C . PRO A 1 72 ? -0.156 -14.502 -0.486 1.00 70.50 72 PRO A C 1
ATOM 572 O O . PRO A 1 72 ? -1.186 -14.891 0.065 1.00 70.50 72 PRO A O 1
ATOM 575 N N . LYS A 1 73 ? 0.705 -13.676 0.102 1.00 77.88 73 LYS A N 1
ATOM 576 C CA . LYS A 1 73 ? 0.423 -12.946 1.342 1.00 77.88 73 LYS A CA 1
ATOM 577 C C . LYS A 1 73 ? -0.045 -11.527 1.003 1.00 77.88 73 LYS A C 1
ATOM 579 O O . LYS A 1 73 ? 0.179 -11.033 -0.098 1.00 77.88 73 LYS A O 1
ATOM 584 N N . SER A 1 74 ? -0.728 -10.870 1.922 1.00 84.69 74 SER A N 1
ATOM 585 C CA . SER A 1 74 ? -0.991 -9.440 1.794 1.00 84.69 74 SER A CA 1
ATOM 586 C C . SER A 1 74 ? 0.246 -8.643 2.214 1.00 84.69 74 SER A C 1
ATOM 588 O O . SER A 1 74 ? 1.003 -9.082 3.080 1.00 84.69 74 SER A O 1
ATOM 590 N N . ASP A 1 75 ? 0.436 -7.461 1.629 1.00 86.75 75 ASP A N 1
ATOM 591 C CA . ASP A 1 75 ? 1.433 -6.491 2.107 1.00 86.75 75 ASP A CA 1
ATOM 592 C C . ASP A 1 75 ? 0.864 -5.576 3.200 1.00 86.75 75 ASP A C 1
ATOM 594 O O . ASP A 1 75 ? 1.609 -5.012 4.002 1.00 86.75 75 ASP A O 1
ATOM 598 N N . ILE A 1 76 ? -0.466 -5.446 3.255 1.00 90.38 76 ILE A N 1
ATOM 599 C CA . ILE A 1 76 ? -1.194 -4.674 4.261 1.00 90.38 76 ILE A CA 1
ATOM 600 C C . ILE A 1 76 ? -2.350 -5.526 4.788 1.00 90.38 76 ILE A C 1
ATOM 602 O O . ILE A 1 76 ? -3.142 -6.058 4.010 1.00 90.38 76 ILE A O 1
ATOM 606 N N . THR A 1 77 ? -2.471 -5.629 6.108 1.00 90.94 77 THR A N 1
ATOM 607 C CA . THR A 1 77 ? -3.577 -6.320 6.784 1.00 90.94 77 THR A CA 1
ATOM 608 C C . THR A 1 77 ? -4.489 -5.300 7.448 1.00 90.94 77 THR A C 1
ATOM 610 O O . THR A 1 77 ? -4.013 -4.395 8.132 1.00 90.94 77 THR A O 1
ATOM 613 N N . ILE A 1 78 ? -5.804 -5.460 7.279 1.00 92.44 78 ILE A N 1
ATOM 614 C CA . ILE A 1 78 ? -6.828 -4.657 7.956 1.00 92.44 78 ILE A CA 1
ATOM 615 C C . ILE A 1 78 ? -7.453 -5.490 9.074 1.00 92.44 78 ILE A C 1
ATOM 617 O O . ILE A 1 78 ? -7.821 -6.642 8.853 1.00 92.44 78 ILE A O 1
ATOM 621 N N . TYR A 1 79 ? -7.609 -4.910 10.261 1.00 91.38 79 TYR A N 1
ATOM 622 C CA . TYR A 1 79 ? -8.231 -5.577 11.404 1.00 91.38 79 TYR A CA 1
ATOM 623 C C . TYR A 1 79 ? -9.142 -4.638 12.196 1.00 91.38 79 TYR A C 1
ATOM 625 O O . TYR A 1 79 ? -8.953 -3.419 12.220 1.00 91.38 79 TYR A O 1
ATOM 633 N N . ASP A 1 80 ? -10.149 -5.222 12.845 1.00 91.50 80 ASP A N 1
ATOM 634 C CA . ASP A 1 80 ? -11.062 -4.511 13.740 1.00 91.50 80 ASP A CA 1
ATOM 635 C C . ASP A 1 80 ? -10.385 -4.269 15.097 1.00 91.50 80 ASP A C 1
ATOM 637 O O . ASP A 1 80 ? -9.822 -5.184 15.703 1.00 91.50 80 ASP A O 1
ATOM 641 N N . ARG A 1 81 ? -10.426 -3.027 15.588 1.00 84.94 81 ARG A N 1
ATOM 642 C CA . ARG A 1 81 ? -9.876 -2.666 16.904 1.00 84.94 81 ARG A CA 1
ATOM 643 C C . ARG A 1 81 ? -10.836 -2.983 18.051 1.00 84.94 81 ARG A C 1
ATOM 645 O O . ARG A 1 81 ? -10.424 -2.951 19.210 1.00 84.94 81 ARG A O 1
ATOM 652 N N . GLN A 1 82 ? -12.105 -3.236 17.751 1.00 83.25 82 GLN A N 1
ATOM 653 C CA . GLN A 1 82 ? -13.166 -3.521 18.708 1.00 83.25 82 GLN A CA 1
ATOM 654 C C . GLN A 1 82 ? -13.740 -4.918 18.436 1.00 83.25 82 GLN A C 1
ATOM 656 O O . GLN A 1 82 ? -14.855 -5.033 17.934 1.00 83.25 82 GLN A O 1
ATOM 661 N N . PRO A 1 83 ? -13.041 -6.000 18.829 1.00 67.44 83 PRO A N 1
ATOM 662 C CA . PRO A 1 83 ? -13.501 -7.370 18.575 1.00 67.44 83 PRO A CA 1
ATOM 663 C C . PRO A 1 83 ? -14.862 -7.693 19.219 1.00 67.44 83 PRO A C 1
ATOM 665 O O . PRO A 1 83 ? -15.518 -8.650 18.826 1.00 67.44 83 PRO A O 1
ATOM 668 N N . PHE A 1 84 ? -15.298 -6.889 20.195 1.00 69.19 84 PHE A N 1
ATOM 669 C CA . PHE A 1 84 ? -16.582 -7.017 20.888 1.00 69.19 84 PHE A CA 1
ATOM 670 C C . PHE A 1 84 ? -17.618 -5.979 20.453 1.00 69.19 84 PHE A C 1
ATOM 672 O O . PHE A 1 84 ? -18.560 -5.714 21.201 1.00 69.19 84 PHE A O 1
ATOM 679 N N . ARG A 1 85 ? -17.461 -5.345 19.282 1.00 63.00 85 ARG A N 1
ATOM 680 C CA . ARG A 1 85 ? -18.553 -4.565 18.698 1.00 63.00 85 ARG A CA 1
ATOM 681 C C . ARG A 1 85 ? -19.707 -5.541 18.471 1.00 63.00 85 ARG A C 1
ATOM 683 O O . ARG A 1 85 ? -19.699 -6.304 17.511 1.00 63.00 85 ARG A O 1
ATOM 690 N N . HIS A 1 86 ? -20.673 -5.542 19.391 1.00 51.28 86 HIS A N 1
ATOM 691 C CA . HIS A 1 86 ? -21.971 -6.149 19.155 1.00 51.28 86 HIS A CA 1
ATOM 692 C C . HIS A 1 86 ? -22.424 -5.628 17.796 1.00 51.28 86 HIS A C 1
ATOM 694 O O . HIS A 1 86 ? -22.511 -4.411 17.605 1.00 51.28 86 HIS A O 1
ATOM 700 N N . GLN A 1 87 ? -22.619 -6.535 16.835 1.00 57.75 87 GLN A N 1
ATOM 701 C CA . GLN A 1 87 ? -23.369 -6.208 15.633 1.00 57.75 87 GLN A CA 1
ATOM 702 C C . GLN A 1 87 ? -24.611 -5.463 16.122 1.00 57.75 87 GLN A C 1
ATOM 704 O O . GLN A 1 87 ? -25.298 -6.000 16.996 1.00 57.75 87 GLN A O 1
ATOM 709 N N . PRO A 1 88 ? -24.871 -4.221 15.679 1.00 51.00 88 PRO A N 1
ATOM 710 C CA . PRO A 1 88 ? -26.170 -3.650 15.950 1.00 51.00 88 PRO A CA 1
ATOM 711 C C . PRO A 1 88 ? -27.165 -4.658 15.386 1.00 51.00 88 PRO A C 1
ATOM 713 O O . PRO A 1 88 ? -27.055 -5.029 14.214 1.00 51.00 88 PRO A O 1
ATOM 716 N N . ASP A 1 89 ? -28.063 -5.158 16.237 1.00 46.38 89 ASP A N 1
ATOM 717 C CA . ASP A 1 89 ? -29.248 -5.858 15.773 1.00 46.38 89 ASP A CA 1
ATOM 718 C C . ASP A 1 89 ? -29.831 -4.958 14.689 1.00 46.38 89 ASP A C 1
ATOM 720 O O . ASP A 1 89 ? -30.269 -3.838 14.969 1.00 46.38 89 ASP A O 1
ATOM 724 N N . ASN A 1 90 ? -29.723 -5.386 13.431 1.00 47.59 90 ASN A N 1
ATOM 725 C CA . ASN A 1 90 ? -30.360 -4.718 12.313 1.00 47.59 90 ASN A CA 1
ATOM 726 C C . ASN A 1 90 ? -31.864 -4.854 12.564 1.00 47.59 90 ASN A C 1
ATOM 728 O O . ASN A 1 90 ? -32.517 -5.763 12.056 1.00 47.59 90 ASN A O 1
ATOM 732 N N . ILE A 1 91 ? -32.423 -3.957 13.375 1.00 48.66 91 ILE A N 1
ATOM 733 C CA . ILE A 1 91 ? -33.844 -3.668 13.370 1.00 48.66 91 ILE A CA 1
ATOM 734 C C . ILE A 1 91 ? -34.065 -2.988 12.026 1.00 48.66 91 ILE A C 1
ATOM 736 O O . ILE A 1 91 ? -33.903 -1.778 11.871 1.00 48.66 91 ILE A O 1
ATOM 740 N N . VAL A 1 92 ? -34.347 -3.818 11.026 1.00 44.56 92 VAL A N 1
ATOM 741 C CA . VAL A 1 92 ? -34.807 -3.407 9.709 1.00 44.56 92 VAL A CA 1
ATOM 742 C C . VAL A 1 92 ? -36.047 -2.544 9.928 1.00 44.56 92 VAL A C 1
ATOM 744 O O . VAL A 1 92 ? -37.122 -3.056 10.226 1.00 44.56 92 VAL A O 1
ATOM 747 N N . GLN A 1 93 ? -35.897 -1.228 9.806 1.00 50.09 93 GLN A N 1
ATOM 748 C CA . GLN A 1 93 ? -37.017 -0.338 9.529 1.00 50.09 93 GLN A CA 1
ATOM 749 C C . GLN A 1 93 ? -37.294 -0.467 8.026 1.00 50.09 93 GLN A C 1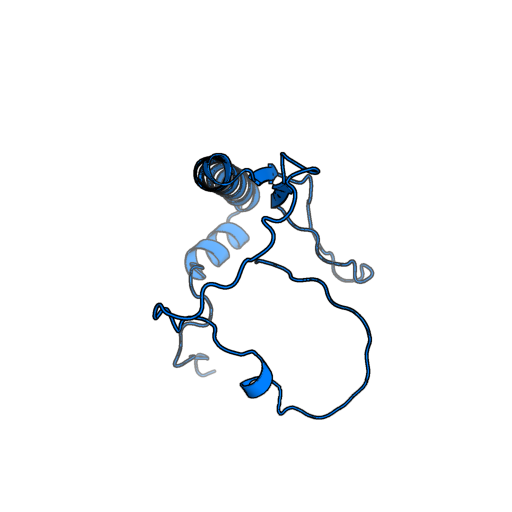
ATOM 751 O O . GLN A 1 93 ? -36.445 -0.077 7.219 1.00 50.09 93 GLN A O 1
ATOM 756 N N . PRO A 1 94 ? -38.423 -1.066 7.612 1.00 47.91 94 PRO A N 1
ATOM 757 C CA . PRO A 1 94 ? -38.783 -1.105 6.212 1.00 47.91 94 PRO A CA 1
ATOM 758 C C . PRO A 1 94 ? -39.311 0.287 5.894 1.00 47.91 94 PRO A C 1
ATOM 760 O O . PRO A 1 94 ? -40.363 0.645 6.411 1.00 47.91 94 PRO A O 1
ATOM 763 N N . ASN A 1 95 ? -38.535 1.078 5.152 1.00 50.41 95 ASN A N 1
ATOM 764 C CA . ASN A 1 95 ? -38.931 2.246 4.350 1.00 50.41 95 ASN A CA 1
ATOM 765 C C . ASN A 1 95 ? -37.840 3.323 4.413 1.00 50.41 95 ASN A C 1
ATOM 767 O O . ASN A 1 95 ? -38.071 4.389 4.966 1.00 50.41 95 ASN A O 1
ATOM 771 N N . ASP A 1 96 ? -36.671 3.080 3.818 1.00 41.91 96 ASP A N 1
ATOM 772 C CA . ASP A 1 96 ? -36.111 4.139 2.981 1.00 41.91 96 ASP A CA 1
ATOM 773 C C . ASP A 1 96 ? -35.091 3.625 1.964 1.00 41.91 96 ASP A C 1
ATOM 775 O O . ASP A 1 96 ? -34.281 2.726 2.193 1.00 41.91 96 ASP A O 1
ATOM 779 N N . THR A 1 97 ? -35.216 4.190 0.781 1.00 52.50 97 THR A N 1
ATOM 780 C CA . THR A 1 97 ? -34.581 3.836 -0.482 1.00 52.50 97 THR A CA 1
ATOM 781 C C . THR A 1 97 ? -33.067 4.059 -0.492 1.00 52.50 97 THR A C 1
ATOM 783 O O . THR A 1 97 ? -32.612 5.166 -0.748 1.00 52.50 97 THR A O 1
ATOM 786 N N . HIS A 1 98 ? -32.276 2.986 -0.394 1.00 40.69 98 HIS A N 1
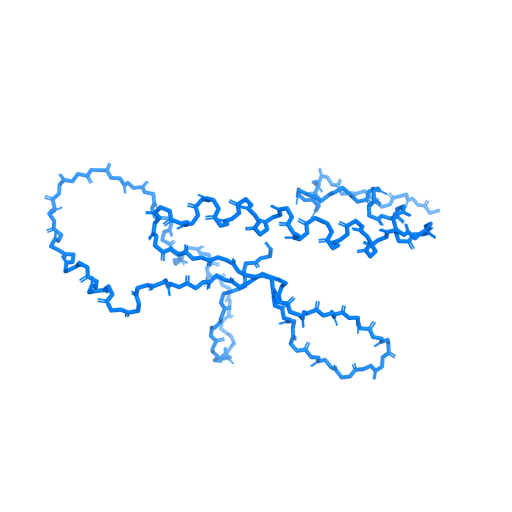ATOM 787 C CA . HIS A 1 98 ? -30.931 2.930 -0.985 1.00 40.69 98 HIS A CA 1
ATOM 788 C C . HIS A 1 98 ? -30.688 1.566 -1.640 1.00 40.69 98 HIS A C 1
ATOM 790 O O . HIS A 1 98 ? -30.210 0.617 -1.023 1.00 40.69 98 HIS A O 1
ATOM 796 N N . LYS A 1 99 ? -31.013 1.466 -2.933 1.00 46.50 99 LYS A N 1
ATOM 797 C CA . LYS A 1 99 ? -30.627 0.331 -3.776 1.00 46.50 99 LYS A CA 1
ATOM 798 C C . LYS A 1 99 ? -29.209 0.574 -4.299 1.00 46.50 99 LYS A C 1
ATOM 800 O O . LYS A 1 99 ? -29.023 1.128 -5.376 1.00 46.50 99 LYS A O 1
ATOM 805 N N . LEU A 1 100 ? -28.216 0.173 -3.512 1.00 47.91 100 LEU A N 1
ATOM 806 C CA . LEU A 1 100 ? -26.837 -0.030 -3.968 1.00 47.91 100 LEU A CA 1
ATOM 807 C C . LEU A 1 100 ? -26.262 -1.270 -3.275 1.00 47.91 100 LEU A C 1
ATOM 809 O O . LEU A 1 100 ? -25.261 -1.236 -2.574 1.00 47.91 100 LEU A O 1
ATOM 813 N N . VAL A 1 101 ? -26.952 -2.389 -3.479 1.00 42.94 101 VAL A N 1
ATOM 814 C CA . VAL A 1 101 ? -26.379 -3.723 -3.329 1.00 42.94 101 VAL A CA 1
ATOM 815 C C . VAL A 1 101 ? -26.560 -4.370 -4.690 1.00 42.94 101 VAL A C 1
ATOM 817 O O . VAL A 1 101 ? -27.688 -4.654 -5.095 1.00 42.94 101 VAL A O 1
ATOM 820 N N . LEU A 1 102 ? -25.463 -4.526 -5.434 1.00 41.75 102 LEU A N 1
ATOM 821 C CA . LEU A 1 102 ? -25.457 -5.456 -6.554 1.00 41.75 102 LEU A CA 1
ATOM 822 C C . LEU A 1 102 ? -25.608 -6.839 -5.922 1.00 41.75 102 LEU A C 1
ATOM 824 O O . LEU A 1 102 ? -24.699 -7.332 -5.256 1.00 41.75 102 LEU A O 1
ATOM 828 N N . SER A 1 103 ? -26.796 -7.417 -6.046 1.00 39.03 103 SER A N 1
ATOM 829 C CA . SER A 1 103 ? -27.031 -8.791 -5.641 1.00 39.03 103 SER A CA 1
ATOM 830 C C . SER A 1 103 ? -26.126 -9.687 -6.484 1.00 39.03 103 SER A C 1
ATOM 832 O O . SER A 1 103 ? -26.223 -9.699 -7.709 1.00 39.03 103 SER A O 1
ATOM 834 N N . LEU A 1 104 ? -25.266 -10.442 -5.801 1.00 46.47 104 LEU A N 1
ATOM 835 C CA . LEU A 1 104 ? -24.308 -11.390 -6.366 1.00 46.47 104 LEU A CA 1
ATOM 836 C C . LEU A 1 104 ? -24.856 -12.526 -7.273 1.00 46.47 104 LEU A C 1
ATOM 838 O O . LEU A 1 104 ? -24.010 -13.136 -7.924 1.00 46.47 104 LEU A O 1
ATOM 842 N N . PRO A 1 105 ? -26.166 -12.872 -7.377 1.00 46.41 105 PRO A N 1
ATOM 843 C CA . PRO A 1 105 ? -26.541 -14.057 -8.151 1.00 46.41 105 PRO A CA 1
ATOM 844 C C . PRO A 1 105 ? -26.417 -13.898 -9.673 1.00 46.41 105 PRO A C 1
ATOM 846 O O . PRO A 1 105 ? -26.389 -14.904 -10.363 1.00 46.41 105 PRO A O 1
ATOM 849 N N . GLU A 1 106 ? -26.320 -12.680 -10.218 1.00 42.75 106 GLU A N 1
ATOM 850 C CA . GLU A 1 106 ? -26.263 -12.471 -11.682 1.00 42.75 106 GLU A CA 1
ATOM 851 C C . GLU A 1 106 ? -24.856 -12.651 -12.289 1.00 42.75 106 GLU A C 1
ATOM 853 O O . GLU A 1 106 ? -24.702 -12.622 -13.505 1.00 42.75 106 GLU A O 1
ATOM 858 N N . LEU A 1 107 ? -23.817 -12.843 -11.465 1.00 45.12 107 LEU A N 1
ATOM 859 C CA . LEU A 1 107 ? -22.421 -12.964 -11.921 1.00 45.12 107 LEU A CA 1
ATOM 860 C C . LEU A 1 107 ? -21.921 -14.419 -11.978 1.00 45.12 107 LEU A C 1
ATOM 862 O O . LEU A 1 107 ? -20.777 -14.653 -12.359 1.00 45.12 107 LEU A O 1
ATOM 866 N N . LEU A 1 108 ? -22.759 -15.387 -11.592 1.00 41.19 108 LEU A N 1
ATOM 867 C CA . LEU A 1 108 ? -22.379 -16.791 -11.396 1.00 41.19 108 LEU A CA 1
ATOM 868 C C . LEU A 1 108 ? -23.250 -17.774 -12.196 1.00 41.19 108 LEU A C 1
ATOM 870 O O . LEU A 1 108 ? -23.481 -18.893 -11.755 1.00 41.19 108 LEU A O 1
ATOM 874 N N . GLU A 1 109 ? -23.694 -17.400 -13.397 1.00 48.41 109 GLU A N 1
ATOM 875 C CA . GLU A 1 109 ? -24.006 -18.401 -14.429 1.00 48.41 109 GLU A CA 1
ATOM 876 C C . GLU A 1 109 ? -22.706 -18.790 -15.149 1.00 48.41 109 GLU A C 1
ATOM 878 O O . GLU A 1 109 ? -22.476 -18.431 -16.300 1.00 48.41 109 GLU A O 1
ATOM 883 N N . PHE A 1 110 ? -21.811 -19.477 -14.439 1.00 44.59 110 PHE A N 1
ATOM 884 C CA . PHE A 1 110 ? -20.713 -20.224 -15.046 1.00 44.59 110 PHE A CA 1
ATOM 885 C C . PHE A 1 110 ? -20.577 -21.556 -14.309 1.00 44.59 110 PHE A C 1
ATOM 887 O O . PHE A 1 110 ? -20.325 -21.585 -13.108 1.00 44.59 110 PHE A O 1
ATOM 894 N N . ASP A 1 111 ? -20.839 -22.604 -15.084 1.00 42.31 111 ASP A N 1
ATOM 895 C CA . ASP A 1 111 ? -20.848 -24.042 -14.831 1.00 42.31 111 ASP A CA 1
ATOM 896 C C . ASP A 1 111 ? -20.231 -24.568 -13.522 1.00 42.31 111 ASP A C 1
ATOM 898 O O . ASP A 1 111 ? -19.094 -24.279 -13.147 1.00 42.31 111 ASP A O 1
ATOM 902 N N . GLU A 1 112 ? -21.022 -25.432 -12.880 1.00 49.78 112 GLU A N 1
ATOM 903 C CA . GLU A 1 112 ? -20.684 -26.271 -11.737 1.00 49.78 112 GLU A CA 1
ATOM 904 C C . GLU A 1 112 ? -19.400 -27.083 -11.973 1.00 49.78 112 GLU A C 1
ATOM 906 O O . GLU A 1 112 ? -19.404 -28.082 -12.690 1.00 49.78 112 GLU A O 1
ATOM 911 N N . GLU A 1 113 ? -18.324 -26.753 -11.260 1.00 44.44 113 GLU A N 1
ATOM 912 C CA . GLU A 1 113 ? -17.388 -27.783 -10.813 1.00 44.44 113 GLU A CA 1
ATOM 913 C C . GLU A 1 113 ? -16.945 -27.489 -9.375 1.00 44.44 113 GLU A C 1
ATOM 915 O O . GLU A 1 113 ? -16.384 -26.444 -9.046 1.00 44.44 113 GLU A O 1
ATOM 920 N N . SER A 1 114 ? -17.320 -28.408 -8.488 1.00 51.66 114 SER A N 1
ATOM 921 C CA . SER A 1 114 ? -17.239 -28.304 -7.035 1.00 51.66 114 SER A CA 1
ATOM 922 C C . SER A 1 114 ? -15.807 -28.110 -6.531 1.00 51.66 114 SER A C 1
ATOM 924 O O . SER A 1 114 ? -14.943 -28.955 -6.772 1.00 51.66 114 SER A O 1
ATOM 926 N N . GLY A 1 115 ? -15.584 -27.063 -5.738 1.00 40.16 115 GLY A N 1
ATOM 927 C CA . GLY A 1 115 ? -14.325 -26.840 -5.036 1.00 40.16 115 GLY A CA 1
ATOM 928 C C . GLY A 1 115 ? -14.484 -25.842 -3.896 1.00 40.16 115 GLY A C 1
ATOM 929 O O . GLY A 1 115 ? -14.544 -24.639 -4.115 1.00 40.16 115 GLY A O 1
ATOM 930 N N . ASP A 1 116 ? -14.576 -26.377 -2.688 1.00 42.59 116 ASP A N 1
ATOM 931 C CA . ASP A 1 116 ? -14.807 -25.708 -1.412 1.00 42.59 116 ASP A CA 1
ATOM 932 C C . ASP A 1 116 ? -13.794 -24.589 -1.031 1.00 42.59 116 ASP A C 1
ATOM 934 O O . ASP A 1 116 ? -12.577 -24.740 -1.157 1.00 42.59 116 ASP A O 1
ATOM 938 N N . TYR A 1 117 ? -14.357 -23.541 -0.410 1.00 41.94 117 TYR A N 1
ATOM 939 C CA . TYR A 1 117 ? -13.796 -22.484 0.461 1.00 41.94 117 TYR A CA 1
ATOM 940 C C . TYR A 1 117 ? -13.311 -21.126 -0.090 1.00 41.94 117 TYR A C 1
ATOM 942 O O . TYR A 1 117 ? -12.449 -20.984 -0.954 1.00 41.94 117 TYR A O 1
ATOM 950 N N . HIS A 1 118 ? -13.860 -20.101 0.578 1.00 43.25 118 HIS A N 1
ATOM 951 C CA . HIS A 1 118 ? -13.743 -18.663 0.366 1.00 43.25 118 HIS A CA 1
ATOM 952 C C . HIS A 1 118 ? -12.603 -18.013 1.168 1.00 43.25 118 HIS A C 1
ATOM 954 O O . HIS A 1 118 ? -12.471 -18.236 2.370 1.00 43.25 118 HIS A O 1
ATOM 960 N N . TRP A 1 119 ? -11.887 -17.085 0.534 1.00 35.53 119 TRP A N 1
ATOM 961 C CA . TRP A 1 119 ? -11.255 -15.928 1.179 1.00 35.53 119 TRP A CA 1
ATOM 962 C C . TRP A 1 119 ? -11.199 -14.780 0.165 1.00 35.53 119 TRP A C 1
ATOM 964 O O . TRP A 1 119 ? -10.900 -14.988 -1.010 1.00 35.53 119 TRP A O 1
ATOM 974 N N . ALA A 1 120 ? -11.555 -13.572 0.605 1.00 36.38 120 ALA A N 1
ATOM 975 C CA . ALA A 1 120 ? -11.534 -12.380 -0.233 1.00 36.38 120 ALA A CA 1
ATOM 976 C C . ALA A 1 120 ? -10.158 -11.711 -0.145 1.00 36.38 120 ALA A C 1
ATOM 978 O O . ALA A 1 120 ? -9.725 -11.296 0.929 1.00 36.38 120 ALA A O 1
ATOM 979 N N . VAL A 1 121 ? -9.491 -11.610 -1.294 1.00 33.44 121 VAL A N 1
ATOM 980 C CA . VAL A 1 121 ? -8.259 -10.843 -1.498 1.00 33.44 121 VAL A CA 1
ATOM 981 C C . VAL A 1 121 ? -8.646 -9.475 -2.019 1.00 33.44 121 VAL A C 1
ATOM 983 O O . VAL A 1 121 ? -9.226 -9.372 -3.098 1.00 33.44 121 VAL A O 1
ATOM 986 N N . ALA A 1 122 ? -8.318 -8.428 -1.273 1.00 34.34 122 ALA A N 1
ATOM 987 C CA . ALA A 1 122 ? -8.227 -7.094 -1.843 1.00 34.34 122 ALA A CA 1
ATOM 988 C C . ALA A 1 122 ? -6.787 -6.908 -2.345 1.00 34.34 122 ALA A C 1
ATOM 990 O O . ALA A 1 122 ? -5.847 -7.090 -1.572 1.00 34.34 122 ALA A O 1
ATOM 991 N N . ILE A 1 123 ? -6.656 -6.643 -3.650 1.00 37.69 123 ILE A N 1
ATOM 992 C CA . ILE A 1 123 ? -5.402 -6.326 -4.355 1.00 37.69 123 ILE A CA 1
ATOM 993 C C . ILE A 1 123 ? -4.983 -4.895 -4.019 1.00 37.69 123 ILE A C 1
ATOM 995 O O . ILE A 1 123 ? -5.880 -4.020 -4.036 1.00 37.69 123 ILE A O 1
#

Sequence (123 aa):
MSPVRSVKNQYAGINAHLNSWLQSEGGWNSFHSNHIADLTRLMRAQLLPIGYSADTEQSLQIRRFGEEARTPKSDITIYDRQPFRHQPDNIVQPNDTHKLVLSLPELLEFDEESGDYHWAVAI

Secondary structure (DSSP, 8-state):
-PPP--SS-SSTT--HHHHHHHHHSS-HHHHHHHHHHHHHHHHHHHHGGGTEEEEE------PPTT---PPPPPSEEEEES-TT---------S---------GGGG--S---------PPP-